Protein AF-M1BVI4-F1 (afdb_monomer_lite)

Structure (mmCIF, N/CA/C/O backbone):
data_AF-M1BVI4-F1
#
_entry.id   AF-M1BVI4-F1
#
loop_
_atom_site.group_PDB
_atom_site.id
_atom_site.type_symbol
_atom_site.label_atom_id
_atom_site.label_alt_id
_atom_site.label_comp_id
_atom_site.label_asym_id
_atom_site.label_entity_id
_atom_site.label_seq_id
_atom_site.pdbx_PDB_ins_code
_atom_site.Cartn_x
_atom_site.Cartn_y
_atom_site.Cartn_z
_atom_site.occupancy
_atom_site.B_iso_or_equiv
_atom_site.auth_seq_id
_atom_site.auth_comp_id
_atom_site.auth_asym_id
_atom_site.auth_atom_id
_atom_site.pdbx_PDB_model_num
ATOM 1 N N . MET A 1 1 ? 10.160 1.124 16.820 1.00 38.66 1 MET A N 1
ATOM 2 C CA . MET A 1 1 ? 10.537 1.172 15.393 1.00 38.66 1 MET A CA 1
ATOM 3 C C . MET A 1 1 ? 11.444 -0.022 15.145 1.00 38.66 1 MET A C 1
ATOM 5 O O . MET A 1 1 ? 12.654 0.120 15.060 1.00 38.66 1 MET A O 1
ATOM 9 N N . GLU A 1 2 ? 10.866 -1.221 15.191 1.00 31.77 2 GLU A N 1
ATOM 10 C CA . GLU A 1 2 ? 11.614 -2.460 14.975 1.00 31.77 2 GLU A CA 1
ATOM 11 C C . GLU A 1 2 ? 11.676 -2.714 13.472 1.00 31.77 2 GLU A C 1
ATOM 13 O O . GLU A 1 2 ? 10.666 -3.007 12.838 1.00 31.77 2 GLU A O 1
ATOM 18 N N . ARG A 1 3 ? 12.870 -2.570 12.889 1.00 38.97 3 ARG A N 1
ATOM 19 C CA . ARG A 1 3 ? 13.178 -3.206 11.609 1.00 38.97 3 ARG A CA 1
ATOM 20 C C . ARG A 1 3 ? 13.274 -4.704 11.879 1.00 38.97 3 ARG A C 1
ATOM 22 O O . ARG A 1 3 ? 14.300 -5.164 12.366 1.00 38.97 3 ARG A O 1
ATOM 29 N N . SER A 1 4 ? 12.212 -5.448 11.593 1.00 38.28 4 SER A N 1
ATOM 30 C CA . SER A 1 4 ? 12.286 -6.904 11.537 1.00 38.28 4 SER A CA 1
ATOM 31 C C . SER A 1 4 ? 13.007 -7.329 10.254 1.00 38.28 4 SER A C 1
ATOM 33 O O . SER A 1 4 ? 12.837 -6.739 9.188 1.00 38.28 4 SER A O 1
ATOM 35 N N . GLU A 1 5 ? 13.851 -8.351 10.369 1.00 44.69 5 GLU A N 1
ATOM 36 C CA . GLU A 1 5 ? 14.828 -8.815 9.370 1.00 44.69 5 GLU A CA 1
ATOM 37 C C . GLU A 1 5 ? 14.208 -9.485 8.127 1.00 44.69 5 GLU A C 1
ATOM 39 O O . GLU A 1 5 ? 14.861 -10.240 7.415 1.00 44.69 5 GLU A O 1
ATOM 44 N N . HIS A 1 6 ? 12.928 -9.246 7.849 1.00 45.91 6 HIS A N 1
ATOM 45 C CA . HIS A 1 6 ? 12.197 -9.893 6.768 1.00 45.91 6 HIS A CA 1
ATOM 46 C C . HIS A 1 6 ? 11.682 -8.806 5.816 1.00 45.91 6 HIS A C 1
ATOM 48 O O . HIS A 1 6 ? 11.003 -7.882 6.244 1.00 45.91 6 HIS A O 1
ATOM 54 N N . GLY A 1 7 ? 12.044 -8.914 4.534 1.00 53.44 7 GLY A N 1
ATOM 55 C CA . GLY A 1 7 ? 11.597 -8.144 3.360 1.00 53.44 7 GLY A CA 1
ATOM 56 C C . GLY A 1 7 ? 10.910 -6.783 3.560 1.00 53.44 7 GLY A C 1
ATOM 57 O O . GLY A 1 7 ? 9.741 -6.737 3.927 1.00 53.44 7 GLY A O 1
ATOM 58 N N . ASN A 1 8 ? 11.615 -5.704 3.196 1.00 67.06 8 ASN A N 1
ATOM 59 C CA . ASN A 1 8 ? 11.124 -4.398 2.719 1.00 67.06 8 ASN A CA 1
ATOM 60 C C . ASN A 1 8 ? 9.686 -4.000 3.134 1.00 67.06 8 ASN A C 1
ATOM 62 O O . ASN A 1 8 ? 8.823 -3.816 2.270 1.00 67.06 8 ASN A O 1
ATOM 66 N N . THR A 1 9 ? 9.416 -3.868 4.434 1.00 74.75 9 THR A N 1
ATOM 67 C CA . THR A 1 9 ? 8.120 -3.379 4.932 1.00 74.75 9 THR A CA 1
ATOM 68 C C . THR A 1 9 ? 8.137 -1.853 5.025 1.00 74.75 9 THR A C 1
ATOM 70 O O . THR A 1 9 ? 9.070 -1.276 5.582 1.00 74.75 9 THR A O 1
ATOM 73 N N . SER A 1 10 ? 7.127 -1.198 4.451 1.00 78.69 10 SER A N 1
ATOM 74 C CA . SER A 1 10 ? 6.927 0.255 4.509 1.00 78.69 10 SER A CA 1
ATOM 75 C C . SER A 1 10 ? 5.591 0.575 5.171 1.00 78.69 10 SER A C 1
ATOM 77 O O . SER A 1 10 ? 4.539 0.269 4.608 1.00 78.69 10 SER A O 1
ATOM 79 N N . ASP A 1 11 ? 5.638 1.213 6.338 1.00 82.69 11 ASP A N 1
ATOM 80 C CA . ASP A 1 11 ? 4.447 1.679 7.048 1.00 82.69 11 ASP A CA 1
ATOM 81 C C . ASP A 1 11 ? 3.963 3.001 6.440 1.00 82.69 11 ASP A C 1
ATOM 83 O O . ASP A 1 11 ? 4.753 3.928 6.235 1.00 82.69 11 ASP A O 1
ATOM 87 N N . THR A 1 12 ? 2.668 3.110 6.140 1.00 83.81 12 THR A N 1
ATOM 88 C CA . THR A 1 12 ? 2.084 4.339 5.591 1.00 83.81 12 THR A CA 1
ATOM 89 C C . THR A 1 12 ? 0.752 4.705 6.239 1.00 83.81 12 THR A C 1
ATOM 91 O O . THR A 1 12 ? 0.030 3.869 6.786 1.00 83.81 12 THR A O 1
ATOM 94 N N . ASN A 1 13 ? 0.439 5.999 6.180 1.00 84.38 13 ASN A N 1
ATOM 95 C CA . ASN A 1 13 ? -0.835 6.549 6.618 1.00 84.38 13 ASN A CA 1
ATOM 96 C C . ASN A 1 13 ? -1.894 6.383 5.507 1.00 84.38 13 ASN A C 1
ATOM 98 O O . ASN A 1 13 ? -1.573 6.450 4.319 1.00 84.38 13 ASN A O 1
ATOM 102 N N . MET A 1 14 ? -3.155 6.187 5.901 1.00 82.75 14 MET A N 1
ATOM 103 C CA . MET A 1 14 ? -4.303 6.041 4.997 1.00 82.75 14 MET A CA 1
ATOM 104 C C . MET A 1 14 ? -4.453 7.195 3.996 1.00 82.75 14 MET A C 1
ATOM 106 O O . MET A 1 14 ? -4.777 6.940 2.838 1.00 82.75 14 MET A O 1
ATOM 110 N N . ASP A 1 15 ? -4.151 8.432 4.398 1.00 87.38 15 ASP A N 1
ATOM 111 C CA . ASP A 1 15 ? -4.331 9.621 3.554 1.00 87.38 15 ASP A CA 1
ATOM 112 C C . ASP A 1 15 ? -3.455 9.586 2.291 1.00 87.38 15 ASP A C 1
ATOM 114 O O . ASP A 1 15 ? -3.849 10.060 1.225 1.00 87.38 15 ASP A O 1
ATOM 118 N N . TYR A 1 16 ? -2.270 8.976 2.388 1.00 89.75 16 TYR A N 1
ATOM 119 C CA . TYR A 1 16 ? -1.268 8.958 1.316 1.00 89.75 16 TYR A CA 1
ATOM 120 C C . TYR A 1 16 ? -1.115 7.591 0.647 1.00 89.75 16 TYR A C 1
ATOM 122 O O . TYR A 1 16 ? -0.271 7.430 -0.239 1.00 89.75 16 TYR A O 1
ATOM 130 N N . LEU A 1 17 ? -1.937 6.606 1.021 1.00 90.44 17 LEU A N 1
ATOM 131 C CA . LEU A 1 17 ? -1.836 5.242 0.509 1.00 90.44 17 LEU A CA 1
ATOM 132 C C . LEU A 1 17 ? -1.928 5.196 -1.020 1.00 90.44 17 LEU A C 1
ATOM 134 O O . LEU A 1 17 ? -1.083 4.594 -1.682 1.00 90.44 17 LEU A O 1
ATOM 138 N N . TYR A 1 18 ? -2.931 5.864 -1.594 1.00 91.50 18 TYR A N 1
ATOM 139 C CA . TYR A 1 18 ? -3.118 5.899 -3.044 1.00 91.50 18 TYR A CA 1
ATOM 140 C C . TYR A 1 18 ? -1.905 6.506 -3.761 1.00 91.50 18 TYR A C 1
ATOM 142 O O . TYR A 1 18 ? -1.436 5.972 -4.769 1.00 91.50 18 TYR A O 1
ATOM 150 N N . GLN A 1 19 ? -1.364 7.596 -3.214 1.00 94.06 19 GLN A N 1
ATOM 151 C CA . GLN A 1 19 ? -0.210 8.282 -3.781 1.00 94.06 19 GLN A CA 1
ATOM 152 C C . GLN A 1 19 ? 1.051 7.413 -3.714 1.00 94.06 19 GLN A C 1
ATOM 154 O O . GLN A 1 19 ? 1.789 7.338 -4.698 1.00 94.06 19 GLN A O 1
ATOM 159 N N . LEU A 1 20 ? 1.261 6.693 -2.606 1.00 92.00 20 LEU A N 1
ATOM 160 C CA . LEU A 1 20 ? 2.361 5.741 -2.463 1.00 92.00 20 LEU A CA 1
ATOM 161 C C . LEU A 1 20 ? 2.236 4.581 -3.459 1.00 92.00 20 LEU A C 1
ATOM 163 O O . LEU A 1 20 ? 3.204 4.256 -4.142 1.00 92.00 20 LEU A O 1
ATOM 167 N N . LEU A 1 21 ? 1.050 3.982 -3.597 1.00 91.44 21 LEU A N 1
ATOM 168 C CA . LEU A 1 21 ? 0.822 2.890 -4.549 1.00 91.44 21 LEU A CA 1
ATOM 169 C C . LEU A 1 21 ? 1.025 3.350 -6.001 1.00 91.44 21 LEU A C 1
ATOM 171 O O . LEU A 1 21 ? 1.648 2.639 -6.793 1.00 91.44 21 LEU A O 1
ATOM 175 N N . CYS A 1 22 ? 0.570 4.558 -6.347 1.00 92.81 22 CYS A N 1
ATOM 176 C CA . CYS A 1 22 ? 0.815 5.152 -7.662 1.00 92.81 22 CYS A CA 1
ATOM 177 C C . CYS A 1 22 ? 2.305 5.386 -7.914 1.00 92.81 22 CYS A C 1
ATOM 179 O O . CYS A 1 22 ? 2.804 5.051 -8.990 1.00 92.81 22 CYS A O 1
ATOM 181 N N . PHE A 1 23 ? 3.026 5.908 -6.920 1.00 92.44 23 PHE A N 1
ATOM 182 C CA . PHE A 1 23 ? 4.471 6.082 -6.997 1.00 92.44 23 PHE A CA 1
ATOM 183 C C . PHE A 1 23 ? 5.181 4.741 -7.216 1.00 92.44 23 PHE A C 1
ATOM 185 O O . PHE A 1 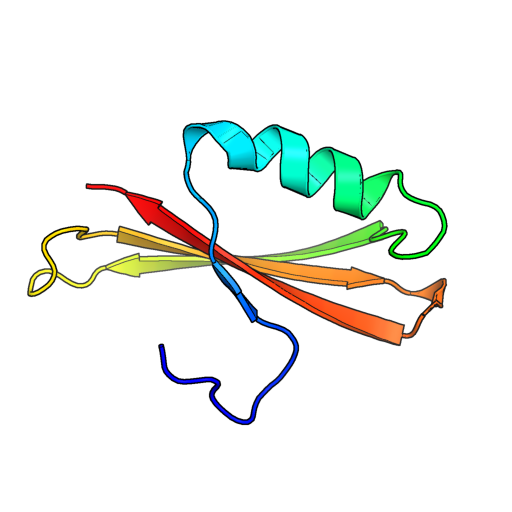23 ? 5.948 4.605 -8.167 1.00 92.44 23 PHE A O 1
ATOM 192 N N . LEU A 1 24 ? 4.874 3.723 -6.407 1.00 91.56 24 LEU A N 1
ATOM 193 C CA . LEU A 1 24 ? 5.484 2.395 -6.517 1.00 91.56 24 LEU A CA 1
ATOM 194 C C . LEU A 1 24 ? 5.252 1.759 -7.893 1.00 91.56 24 LEU A C 1
ATOM 196 O O . LEU A 1 24 ? 6.153 1.100 -8.425 1.00 91.56 24 LEU A O 1
ATOM 200 N N . LYS A 1 25 ? 4.078 1.996 -8.485 1.00 91.06 25 LYS A N 1
ATOM 201 C CA . LYS A 1 25 ? 3.703 1.509 -9.815 1.00 91.06 25 LYS A CA 1
ATOM 202 C C . LYS A 1 25 ? 4.417 2.246 -10.953 1.00 91.06 25 LYS A C 1
ATOM 204 O O . LYS A 1 25 ? 4.889 1.602 -11.890 1.00 91.06 25 LYS A O 1
ATOM 209 N N . LEU A 1 26 ? 4.483 3.577 -10.899 1.00 91.56 26 LEU A N 1
ATOM 210 C CA . LEU A 1 26 ? 4.933 4.414 -12.021 1.00 91.56 26 LEU A CA 1
ATOM 211 C C . LEU A 1 26 ? 6.428 4.749 -11.985 1.00 91.56 26 LEU A C 1
ATOM 213 O O . LEU A 1 26 ? 7.019 5.030 -13.029 1.00 91.56 26 LEU A O 1
ATOM 217 N N . HIS A 1 27 ? 7.058 4.721 -10.813 1.00 92.75 27 HIS A N 1
ATOM 218 C CA . HIS A 1 27 ? 8.445 5.138 -10.673 1.00 92.75 27 HIS A CA 1
ATOM 219 C C . HIS A 1 27 ? 9.410 4.142 -11.334 1.00 92.75 27 HIS A C 1
ATOM 221 O O . HIS A 1 27 ? 9.293 2.921 -11.185 1.00 92.75 27 HIS A O 1
ATOM 227 N N . ALA A 1 28 ? 10.399 4.672 -12.062 1.00 88.81 28 ALA A N 1
ATOM 228 C CA . ALA A 1 28 ? 11.293 3.881 -12.905 1.00 88.81 28 ALA A CA 1
ATOM 229 C C . ALA A 1 28 ? 12.059 2.802 -12.126 1.00 88.81 28 ALA A C 1
ATOM 231 O O . ALA A 1 28 ? 12.221 1.702 -12.648 1.00 88.81 28 ALA A O 1
ATOM 232 N N . HIS A 1 29 ? 12.468 3.110 -10.891 1.00 85.19 29 HIS A N 1
ATOM 233 C CA . HIS A 1 29 ? 13.295 2.240 -10.047 1.00 85.19 29 HIS A CA 1
ATOM 234 C C . HIS A 1 29 ? 12.519 1.222 -9.201 1.00 85.19 29 HIS A C 1
ATOM 236 O O . HIS A 1 29 ? 13.132 0.306 -8.667 1.00 85.19 29 HIS A O 1
ATOM 242 N N . THR A 1 30 ? 11.201 1.365 -9.051 1.00 82.50 30 THR A N 1
ATOM 243 C CA . THR A 1 30 ? 10.383 0.419 -8.268 1.00 82.50 30 THR A CA 1
ATOM 244 C C .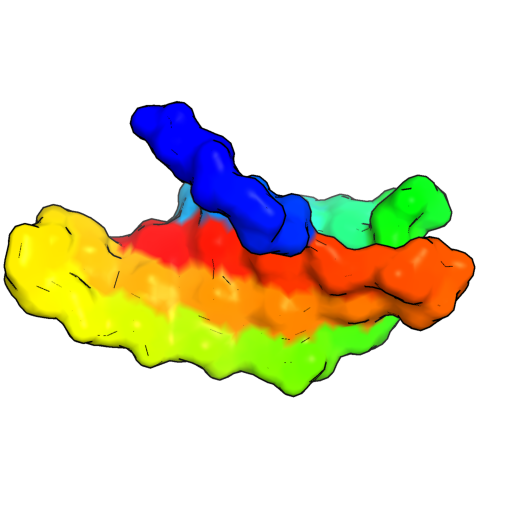 THR A 1 30 ? 9.526 -0.438 -9.183 1.00 82.50 30 THR A C 1
ATOM 246 O O . THR A 1 30 ? 9.487 -1.655 -9.014 1.00 82.50 30 THR A O 1
ATOM 249 N N . ARG A 1 31 ? 8.888 0.187 -10.184 1.00 86.75 31 ARG A N 1
ATOM 250 C CA . ARG A 1 31 ? 8.056 -0.429 -11.228 1.00 86.75 31 ARG A CA 1
ATOM 251 C C . ARG A 1 31 ? 7.336 -1.692 -10.753 1.00 86.75 31 ARG A C 1
ATOM 253 O O . ARG A 1 31 ? 7.524 -2.778 -11.301 1.00 86.75 31 ARG A O 1
ATOM 260 N N . VAL A 1 32 ? 6.542 -1.549 -9.700 1.00 90.19 32 VAL A N 1
ATOM 261 C CA . VAL A 1 32 ? 5.712 -2.636 -9.190 1.00 90.19 32 VAL A CA 1
ATOM 262 C C . VAL A 1 32 ? 4.595 -2.883 -10.195 1.00 90.19 32 VAL A C 1
ATOM 264 O O . VAL A 1 32 ? 3.821 -1.980 -10.511 1.00 90.19 32 VAL A O 1
ATOM 267 N N . GLN A 1 33 ? 4.523 -4.104 -10.714 1.00 90.94 33 GLN A N 1
ATOM 268 C CA . GLN A 1 33 ? 3.582 -4.465 -11.778 1.00 90.94 33 GLN A CA 1
ATOM 269 C C . GLN A 1 33 ? 2.493 -5.411 -11.285 1.00 90.94 33 GLN A C 1
ATOM 271 O O . GLN A 1 33 ? 1.400 -5.415 -11.847 1.00 90.94 33 GLN A O 1
ATOM 276 N N . VAL A 1 34 ? 2.775 -6.186 -10.238 1.00 91.75 34 VAL A N 1
ATOM 277 C CA . VAL A 1 34 ? 1.891 -7.244 -9.755 1.00 91.75 34 VAL A CA 1
ATOM 278 C C . VAL A 1 34 ? 1.490 -6.969 -8.314 1.00 91.75 34 VAL A C 1
ATOM 280 O O . VAL A 1 34 ? 2.341 -6.724 -7.459 1.00 91.75 34 VAL A O 1
ATOM 283 N N . SER A 1 35 ? 0.185 -7.039 -8.059 1.00 92.31 35 SER A N 1
ATOM 284 C CA . SER A 1 35 ? -0.375 -7.177 -6.715 1.00 92.31 35 SER A CA 1
ATOM 285 C C . SER A 1 35 ? -0.552 -8.666 -6.449 1.00 92.31 35 SER A C 1
ATOM 287 O O . SER A 1 35 ? -1.302 -9.313 -7.177 1.00 92.31 35 SER A O 1
ATOM 289 N N . ILE A 1 36 ? 0.159 -9.206 -5.462 1.00 93.12 36 ILE A N 1
ATOM 290 C CA . ILE A 1 36 ? 0.083 -10.630 -5.113 1.00 93.12 36 ILE A CA 1
ATOM 291 C C . ILE A 1 36 ? -1.157 -10.858 -4.257 1.00 93.12 36 ILE A C 1
ATOM 293 O O . ILE A 1 36 ? -2.046 -11.617 -4.633 1.00 93.12 36 ILE A O 1
ATOM 297 N N . ASP A 1 37 ? -1.228 -10.160 -3.128 1.00 93.12 37 ASP A N 1
ATOM 298 C CA . ASP A 1 37 ? -2.316 -10.297 -2.174 1.00 93.12 37 ASP A CA 1
ATOM 299 C C . ASP A 1 37 ? -2.529 -9.017 -1.362 1.00 93.12 37 ASP A C 1
ATOM 301 O O . ASP A 1 37 ? -1.675 -8.125 -1.297 1.00 93.12 37 ASP A O 1
ATOM 305 N N . ILE A 1 38 ? -3.728 -8.932 -0.791 1.00 93.62 38 ILE A N 1
ATOM 306 C CA . ILE A 1 38 ? -4.144 -7.879 0.125 1.00 93.62 38 ILE A CA 1
ATOM 307 C C . ILE A 1 38 ? -4.762 -8.585 1.325 1.00 93.62 38 ILE A C 1
ATOM 309 O O . ILE A 1 38 ? -5.820 -9.205 1.213 1.00 93.62 38 ILE A O 1
ATOM 313 N N . CYS A 1 39 ? -4.093 -8.499 2.467 1.00 93.12 39 CYS A N 1
ATOM 314 C CA . CYS A 1 39 ? -4.506 -9.161 3.696 1.00 93.12 39 CYS A CA 1
ATOM 315 C C . CYS A 1 39 ? -4.964 -8.128 4.723 1.00 93.12 39 CYS A C 1
ATOM 317 O O . CYS A 1 39 ? -4.323 -7.094 4.889 1.00 93.12 39 CYS A O 1
ATOM 319 N N . ARG A 1 40 ? -6.049 -8.417 5.450 1.00 92.31 40 ARG A N 1
ATOM 320 C CA . ARG A 1 40 ? -6.504 -7.613 6.592 1.00 92.31 40 ARG A CA 1
ATOM 321 C C . ARG A 1 40 ? -6.345 -8.416 7.875 1.00 92.31 40 ARG A C 1
ATOM 323 O O . ARG A 1 40 ? -6.884 -9.514 7.980 1.00 92.31 40 ARG A O 1
ATOM 330 N N . VAL A 1 41 ? -5.649 -7.850 8.848 1.00 91.38 41 VAL A N 1
ATOM 331 C CA . VAL A 1 41 ? -5.452 -8.410 10.183 1.00 91.38 41 VAL A CA 1
ATOM 332 C C . VAL A 1 41 ? -6.309 -7.616 11.169 1.00 91.38 41 VAL A C 1
ATOM 334 O O . VAL A 1 41 ? -6.271 -6.385 11.183 1.00 91.38 41 VAL A O 1
ATOM 337 N N . ASP A 1 42 ? -7.115 -8.317 11.968 1.00 92.81 42 ASP A N 1
ATOM 338 C CA . ASP A 1 42 ? -7.912 -7.735 13.056 1.00 92.81 42 ASP A CA 1
ATOM 339 C C . ASP A 1 42 ? -7.191 -7.974 14.388 1.00 92.81 42 ASP A C 1
ATOM 341 O O . ASP A 1 42 ? -6.954 -9.114 14.788 1.00 92.81 42 ASP A O 1
ATOM 345 N N . CYS A 1 43 ? -6.806 -6.891 15.057 1.00 89.56 43 CYS A N 1
ATOM 346 C CA . CYS A 1 43 ? -6.114 -6.889 16.339 1.00 89.56 43 CYS A CA 1
ATOM 347 C C . CYS A 1 43 ? -6.914 -6.051 17.351 1.00 89.56 43 CYS A C 1
ATOM 349 O O . CYS A 1 43 ? -6.625 -4.865 17.530 1.00 89.56 43 CYS A O 1
ATOM 351 N N . PRO A 1 44 ? -7.883 -6.647 18.072 1.00 90.25 44 PRO A N 1
ATOM 352 C CA . PRO A 1 44 ? -8.776 -5.908 18.971 1.00 90.25 44 PRO A CA 1
ATOM 353 C C . PRO A 1 44 ? -8.068 -5.260 20.173 1.00 90.25 44 PRO A C 1
ATOM 355 O O . PRO A 1 44 ? -8.630 -4.375 20.809 1.00 90.25 44 PRO A O 1
ATOM 358 N N . SER A 1 45 ? -6.840 -5.675 20.495 1.00 90.75 45 SER A N 1
ATOM 359 C CA . SER A 1 45 ? -6.023 -5.089 21.566 1.00 90.75 45 SER A CA 1
ATOM 360 C C . SER A 1 45 ? -5.304 -3.792 21.168 1.00 90.75 45 SER A C 1
ATOM 362 O O . SER A 1 45 ? -4.759 -3.108 22.035 1.00 90.75 45 SER A O 1
ATOM 364 N N . ARG A 1 46 ? -5.264 -3.444 19.875 1.00 86.50 46 ARG A N 1
ATOM 365 C CA . ARG A 1 46 ? -4.560 -2.261 19.357 1.00 86.50 46 ARG A CA 1
ATOM 366 C C . ARG A 1 46 ? -5.524 -1.086 19.195 1.00 86.50 46 ARG A C 1
ATOM 368 O O . ARG A 1 46 ? -6.684 -1.264 18.844 1.00 86.50 46 ARG A O 1
ATOM 375 N N . LYS A 1 47 ? -5.022 0.143 19.388 1.00 85.81 4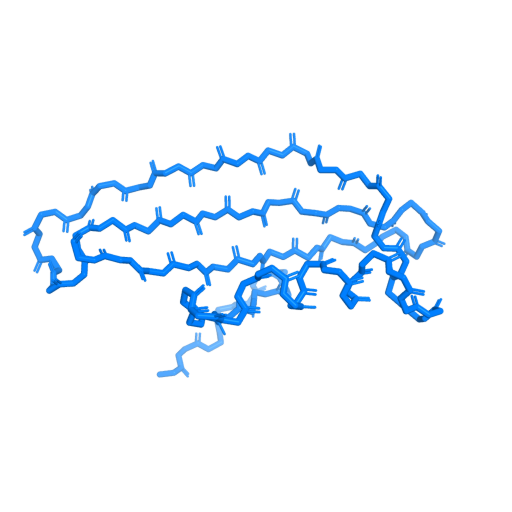7 LYS A N 1
ATOM 376 C CA . LYS A 1 47 ? -5.802 1.378 19.159 1.00 85.81 47 LYS A CA 1
ATOM 377 C C . LYS A 1 47 ? -6.234 1.528 17.695 1.00 85.81 47 LYS A C 1
ATOM 379 O O . LYS A 1 47 ? -7.325 2.008 17.427 1.00 85.81 47 LYS A O 1
ATOM 384 N N . GLN A 1 48 ? -5.370 1.129 16.764 1.00 86.31 48 GLN A N 1
ATOM 385 C CA . GLN A 1 48 ? -5.725 0.915 15.363 1.00 86.31 48 GLN A CA 1
ATOM 386 C C . GLN A 1 48 ? -6.054 -0.567 15.218 1.00 86.31 48 GLN A C 1
ATOM 388 O O . GLN A 1 48 ? -5.151 -1.405 15.254 1.00 86.31 48 GLN A O 1
ATOM 393 N N . ARG A 1 49 ? -7.351 -0.879 15.166 1.00 88.94 49 ARG A N 1
ATOM 394 C CA . ARG A 1 49 ? -7.854 -2.253 15.231 1.00 88.94 49 ARG A CA 1
ATOM 395 C C . ARG A 1 49 ? -7.460 -3.059 14.002 1.00 88.94 49 ARG A C 1
ATOM 397 O O . ARG A 1 49 ? -7.186 -4.252 14.108 1.00 88.94 49 ARG A O 1
ATOM 404 N N . PHE A 1 50 ? -7.463 -2.414 12.843 1.00 90.38 50 PHE A N 1
ATOM 405 C CA . PHE A 1 50 ? -7.255 -3.089 11.580 1.00 90.38 50 PHE A CA 1
ATOM 406 C C . PHE A 1 50 ? -5.933 -2.685 10.956 1.00 90.38 50 PHE A C 1
ATOM 408 O O . PHE A 1 50 ? -5.605 -1.505 10.822 1.00 90.38 50 PHE A O 1
ATOM 415 N N . GLU A 1 51 ? -5.212 -3.701 10.521 1.00 91.31 51 GLU A N 1
ATOM 416 C CA . GLU A 1 51 ? -3.994 -3.584 9.744 1.00 91.31 51 GLU A CA 1
ATOM 417 C C . GLU A 1 51 ? -4.265 -4.188 8.367 1.00 91.31 51 GLU A C 1
ATOM 419 O O . GLU A 1 51 ? -4.825 -5.279 8.260 1.00 91.31 51 GLU A O 1
ATOM 424 N N . VAL A 1 52 ? -3.923 -3.472 7.301 1.00 91.81 52 VAL A N 1
ATOM 425 C CA . VAL A 1 52 ? -3.991 -3.991 5.934 1.00 91.81 52 VAL A CA 1
ATOM 426 C C . VAL A 1 52 ? -2.595 -4.028 5.345 1.00 91.81 52 VAL A C 1
ATOM 428 O O . VAL A 1 52 ? -1.906 -3.008 5.283 1.00 91.81 52 VAL A O 1
ATOM 431 N N . VAL A 1 53 ? -2.220 -5.223 4.902 1.00 92.69 53 VAL A N 1
ATOM 432 C CA . VAL A 1 53 ? -0.948 -5.555 4.276 1.00 92.69 53 VAL A CA 1
ATOM 433 C C . VAL A 1 53 ? -1.172 -5.692 2.775 1.00 92.69 53 VAL A C 1
ATOM 435 O O . VAL A 1 53 ? -2.026 -6.464 2.342 1.00 92.69 53 VAL A O 1
ATOM 438 N N . TYR A 1 54 ? -0.389 -4.972 1.980 1.00 93.06 54 TYR A N 1
ATOM 439 C CA . TYR A 1 54 ? -0.327 -5.129 0.531 1.00 93.06 54 TYR A CA 1
ATOM 440 C C . TYR A 1 54 ? 0.984 -5.814 0.168 1.00 93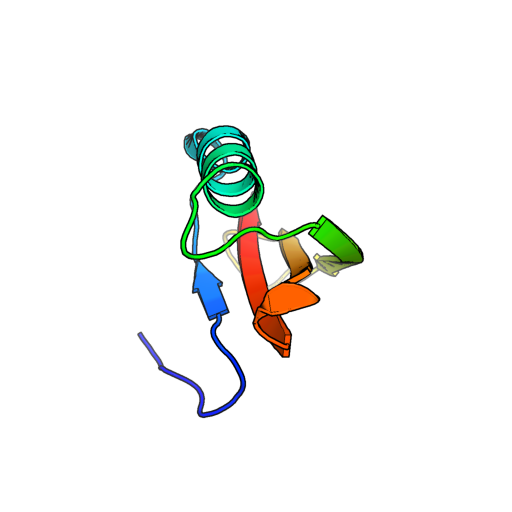.06 54 TYR A C 1
ATOM 442 O O . TYR A 1 54 ? 2.061 -5.273 0.436 1.00 93.06 54 TYR A O 1
ATOM 450 N N . HIS A 1 55 ? 0.904 -6.974 -0.476 1.00 92.88 55 HIS A N 1
ATOM 451 C CA . HIS A 1 55 ? 2.069 -7.649 -1.028 1.00 92.88 55 HIS A CA 1
ATOM 452 C C . HIS A 1 55 ? 2.196 -7.348 -2.516 1.00 92.88 55 HIS A C 1
ATOM 454 O O . HIS A 1 55 ? 1.349 -7.692 -3.343 1.00 92.88 55 HIS A O 1
ATOM 460 N N . LEU A 1 56 ? 3.290 -6.676 -2.847 1.00 93.00 56 LEU A N 1
ATOM 461 C CA . LEU A 1 56 ? 3.560 -6.111 -4.154 1.00 93.00 56 LEU A CA 1
ATOM 462 C C . LEU A 1 56 ? 4.839 -6.712 -4.728 1.00 93.00 56 LEU A C 1
ATOM 464 O O . LEU A 1 56 ? 5.838 -6.846 -4.022 1.00 93.00 56 LEU A O 1
ATOM 468 N N . LEU A 1 57 ? 4.826 -7.026 -6.022 1.00 93.00 57 LEU A N 1
ATOM 469 C CA . LEU A 1 57 ? 5.967 -7.600 -6.727 1.00 93.00 57 LEU A CA 1
ATOM 470 C C . LEU A 1 57 ? 6.356 -6.763 -7.942 1.00 93.00 57 LEU A C 1
ATOM 472 O O . LEU A 1 57 ? 5.550 -6.440 -8.824 1.00 93.00 57 LEU A O 1
ATOM 476 N N . SER A 1 58 ? 7.646 -6.459 -8.002 1.00 91.62 58 SER A N 1
ATOM 477 C CA . SER A 1 58 ? 8.303 -5.957 -9.195 1.00 91.62 58 SER A CA 1
ATOM 478 C C . SER A 1 58 ? 8.962 -7.114 -9.934 1.00 91.62 58 SER A C 1
ATOM 480 O O . SER A 1 58 ? 9.986 -7.628 -9.495 1.00 91.62 58 SER A O 1
ATOM 482 N N . ILE A 1 59 ? 8.397 -7.518 -11.074 1.00 89.62 59 ILE A N 1
ATOM 483 C CA . ILE A 1 59 ? 8.954 -8.609 -11.892 1.00 89.62 59 ILE A CA 1
ATOM 484 C C . ILE A 1 59 ? 10.334 -8.211 -12.426 1.00 89.62 59 ILE A C 1
ATOM 486 O O . ILE A 1 59 ? 11.271 -9.002 -12.409 1.00 89.62 59 ILE A O 1
ATOM 490 N N . ARG A 1 60 ? 10.476 -6.955 -12.866 1.00 90.00 60 ARG A N 1
ATOM 491 C CA . ARG A 1 60 ? 11.716 -6.445 -13.464 1.00 90.00 60 ARG A CA 1
ATOM 492 C C . ARG A 1 60 ? 12.896 -6.469 -12.494 1.00 90.00 60 ARG A C 1
ATOM 494 O O . ARG A 1 60 ? 14.013 -6.746 -12.916 1.00 90.00 60 ARG A O 1
ATOM 501 N N . TYR A 1 61 ? 12.647 -6.132 -11.233 1.00 90.12 61 TYR A N 1
ATOM 502 C CA . TYR A 1 61 ? 13.679 -6.073 -10.198 1.00 90.12 61 TYR A CA 1
ATOM 503 C C . TYR A 1 61 ? 13.684 -7.314 -9.297 1.00 90.12 61 TYR A C 1
ATOM 505 O O . TYR A 1 61 ? 14.495 -7.379 -8.378 1.00 90.12 61 TYR A O 1
ATOM 513 N N . ASN A 1 62 ? 12.786 -8.275 -9.554 1.00 89.12 62 ASN A N 1
ATOM 514 C CA . ASN A 1 62 ? 12.514 -9.438 -8.711 1.00 89.12 62 ASN A CA 1
ATOM 515 C C . ASN A 1 62 ? 12.448 -9.075 -7.216 1.00 89.12 62 ASN A C 1
ATOM 517 O O . ASN A 1 62 ? 13.021 -9.750 -6.361 1.00 89.12 62 ASN A O 1
ATOM 521 N N . SER A 1 63 ? 11.813 -7.941 -6.916 1.00 89.06 63 SER A N 1
ATOM 522 C CA . SER A 1 63 ? 11.755 -7.384 -5.571 1.00 89.06 63 SER A CA 1
ATOM 523 C C . SER A 1 63 ? 10.323 -7.385 -5.061 1.00 89.06 63 SER A C 1
ATOM 525 O O . SER A 1 63 ? 9.396 -6.907 -5.722 1.00 89.06 63 SER A O 1
ATOM 527 N N . CYS A 1 64 ? 10.155 -7.934 -3.861 1.00 90.12 64 CYS A N 1
ATOM 528 C CA . CYS A 1 64 ? 8.903 -7.882 -3.125 1.00 90.12 64 CYS A CA 1
ATOM 529 C C . CYS A 1 64 ? 8.913 -6.669 -2.194 1.00 90.12 64 CYS A C 1
ATOM 531 O O . CYS A 1 64 ? 9.904 -6.398 -1.505 1.00 90.12 64 CYS A O 1
ATOM 533 N N . ILE A 1 65 ? 7.800 -5.948 -2.173 1.00 91.00 65 ILE A N 1
ATOM 534 C CA . ILE A 1 65 ? 7.559 -4.802 -1.303 1.00 91.00 65 ILE A CA 1
ATOM 535 C C . ILE A 1 65 ? 6.297 -5.098 -0.508 1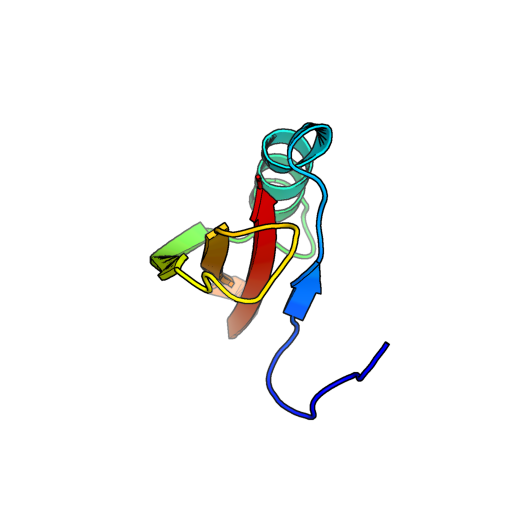.00 91.00 65 ILE A C 1
ATOM 537 O O . ILE A 1 65 ? 5.299 -5.563 -1.061 1.00 91.00 65 ILE A O 1
ATOM 541 N N . ARG A 1 66 ? 6.345 -4.827 0.793 1.00 92.44 66 ARG A N 1
ATOM 542 C CA . ARG A 1 66 ? 5.190 -4.966 1.674 1.00 92.44 66 ARG A CA 1
ATOM 543 C C . ARG A 1 66 ? 4.796 -3.588 2.164 1.00 92.44 66 ARG A C 1
ATOM 545 O O . ARG A 1 66 ? 5.611 -2.900 2.772 1.00 92.44 66 ARG A O 1
ATOM 552 N N . VAL A 1 67 ? 3.576 -3.165 1.858 1.00 92.06 67 VAL A N 1
ATOM 553 C CA . VAL A 1 67 ? 3.048 -1.882 2.332 1.00 92.06 67 VAL A CA 1
ATOM 554 C C . VAL A 1 67 ? 2.047 -2.161 3.432 1.00 92.06 67 VAL A C 1
ATO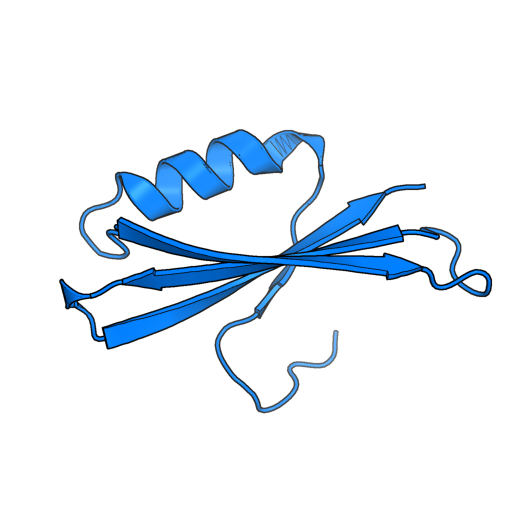M 556 O O . VAL A 1 67 ? 1.101 -2.920 3.227 1.00 92.06 67 VAL A O 1
ATOM 559 N N . LEU A 1 68 ? 2.272 -1.553 4.588 1.00 91.69 68 LEU A N 1
ATOM 560 C CA . LEU A 1 68 ? 1.444 -1.719 5.764 1.00 91.69 68 LEU A CA 1
ATOM 561 C C . LEU A 1 68 ? 0.643 -0.452 6.020 1.00 91.69 68 LEU A C 1
ATOM 563 O O . LEU A 1 68 ? 1.184 0.654 5.996 1.00 91.69 68 LEU A O 1
ATOM 567 N N . THR A 1 69 ? -0.651 -0.611 6.260 1.00 91.75 69 THR A N 1
ATOM 568 C CA . THR A 1 69 ? -1.557 0.498 6.556 1.00 91.75 69 THR A CA 1
ATOM 569 C C . THR A 1 69 ? -2.381 0.161 7.777 1.00 91.75 69 THR A C 1
ATOM 571 O O . THR A 1 69 ? -2.801 -0.982 7.947 1.00 91.75 69 THR A O 1
ATOM 574 N N . PHE A 1 70 ? -2.641 1.160 8.607 1.00 90.06 70 PHE A N 1
ATOM 575 C CA . PHE A 1 70 ? -3.424 0.989 9.819 1.00 90.06 70 PHE A CA 1
ATOM 576 C C . PHE A 1 70 ? -4.633 1.914 9.797 1.00 90.06 70 PHE A C 1
ATOM 578 O O . PHE A 1 70 ? -4.515 3.086 9.432 1.00 90.06 70 PHE A O 1
ATOM 585 N N . PHE A 1 71 ? -5.785 1.407 10.226 1.00 83.69 71 PHE A N 1
ATOM 586 C CA . PHE A 1 71 ? -6.978 2.219 10.441 1.00 83.69 71 PHE A CA 1
ATOM 587 C C . PHE A 1 71 ? -7.741 1.781 11.690 1.00 83.69 71 PHE A C 1
ATOM 589 O O . PHE A 1 71 ? -7.564 0.675 12.213 1.00 83.69 71 PHE A O 1
ATOM 596 N N . CYS A 1 72 ? -8.522 2.726 12.210 1.00 72.69 72 CYS A N 1
ATOM 597 C CA . CYS A 1 72 ? -9.313 2.562 13.421 1.00 72.69 72 CYS A CA 1
ATOM 598 C C . CYS A 1 72 ? -10.552 1.696 13.169 1.00 72.69 72 CYS A C 1
ATOM 600 O O . CYS A 1 72 ? -11.146 1.817 12.074 1.00 72.69 72 CYS A O 1
#

Radius of gyration: 12.81 Å; chains: 1; bounding box: 24×20×35 Å

Secondary structure (DSSP, 8-state):
----SSS-EEEE-GGGHHHHHHHHHH-TTT---EEEEEEEEE-TTSSS-EEEEEEEEETTTTEEEEEEEEE-

Sequence (72 aa):
MERSEHGNTSDTNMDYLYQLLCFLKLHAHTRVQVSIDICRVDCPSRKQRFEVVYHLLSIRYNSCIRVLTFFC

pLDDT: mean 84.5, std 15.0, range [31.77, 94.06]

Foldseek 3Di:
DDPDPDAAEAEDEPVCVVVVVVCLCPPPVNNFDDWPDWDWDACPVDPQGIKIWTWTADPPVRGIHIYIYTHD

Organism: Solanum tuberosum (NCBI:txid4113)

InterPro domains:
  IPR001268 NADH:ubiquinone oxidoreductase, 30kDa subunit [PF00329] (15-69)
  IPR037232 NADH:ubiquinone oxidoreductase, 30kDa subunit superfamily [G3DSA:3.30.460.80] (2-71)
  IPR037232 NADH:ubiquinone oxidoreductase, 30kDa subunit superfamily [SSF143243] (12-70)